Protein AF-A0A1G7PM39-F1 (afdb_monomer_lite)

Radius of gyration: 17.52 Å; chains: 1; bounding box: 46×34×51 Å

Structure (mmCIF, N/CA/C/O backbone):
data_AF-A0A1G7PM39-F1
#
_entry.id   AF-A0A1G7PM39-F1
#
loop_
_atom_site.group_PDB
_atom_site.id
_atom_site.type_symbol
_atom_site.label_atom_id
_atom_site.label_alt_id
_atom_site.label_comp_id
_atom_site.label_asym_id
_atom_site.label_entity_id
_atom_site.label_seq_id
_atom_site.pdbx_PDB_ins_code
_atom_site.Cartn_x
_atom_site.Cartn_y
_atom_site.Cartn_z
_atom_site.occupancy
_atom_site.B_iso_or_equiv
_atom_site.auth_seq_id
_atom_site.auth_comp_id
_atom_site.auth_asym_id
_atom_site.auth_atom_id
_atom_site.pdbx_PDB_model_num
ATOM 1 N N . MET A 1 1 ? -19.193 -0.402 28.524 1.00 51.69 1 MET A N 1
ATOM 2 C CA . MET A 1 1 ? -18.373 -0.137 27.328 1.00 51.69 1 MET A CA 1
ATOM 3 C C . MET A 1 1 ? -17.819 -1.476 26.889 1.00 51.69 1 MET A C 1
ATOM 5 O O . MET A 1 1 ? -17.245 -2.178 27.717 1.00 51.69 1 MET A O 1
ATOM 9 N N . ASP A 1 2 ? -18.184 -1.892 25.680 1.00 61.62 2 ASP A N 1
ATOM 10 C CA . ASP A 1 2 ? -18.004 -3.248 25.164 1.00 61.62 2 ASP A CA 1
ATOM 11 C C . ASP A 1 2 ? -16.536 -3.555 24.878 1.00 61.62 2 ASP A C 1
ATOM 13 O O . ASP A 1 2 ? -15.972 -3.057 23.909 1.00 61.62 2 ASP A O 1
ATOM 17 N N . LYS A 1 3 ? -15.946 -4.455 25.674 1.00 72.19 3 LYS A N 1
ATOM 18 C CA . LYS A 1 3 ? -14.583 -4.982 25.465 1.00 72.19 3 LYS A CA 1
ATOM 19 C C . LYS A 1 3 ? -14.362 -5.550 24.056 1.00 72.19 3 LYS A C 1
ATOM 21 O O . LYS A 1 3 ? -13.228 -5.660 23.608 1.00 72.19 3 LYS A O 1
ATOM 26 N N . HIS A 1 4 ? -15.443 -5.936 23.380 1.00 75.69 4 HIS A N 1
ATOM 27 C CA . HIS A 1 4 ? -15.416 -6.424 22.009 1.00 75.69 4 HIS A CA 1
ATOM 28 C C . HIS A 1 4 ? -15.080 -5.313 21.002 1.00 75.69 4 HIS A C 1
ATOM 30 O O . HIS A 1 4 ? -14.222 -5.515 20.149 1.00 75.69 4 HIS A O 1
ATOM 36 N N . ASN A 1 5 ? -15.661 -4.120 21.155 1.00 73.38 5 ASN A N 1
ATOM 37 C CA . ASN A 1 5 ? -15.370 -2.987 20.272 1.00 73.38 5 AS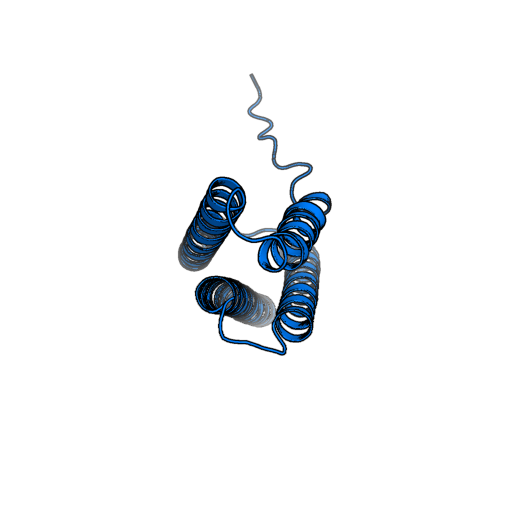N A CA 1
ATOM 38 C C . ASN A 1 5 ? -13.952 -2.451 20.484 1.00 73.38 5 ASN A C 1
ATOM 40 O O . ASN A 1 5 ? -13.276 -2.134 19.511 1.00 73.38 5 ASN A O 1
ATOM 44 N N . ASP A 1 6 ? -13.471 -2.424 21.730 1.00 77.75 6 ASP A N 1
ATOM 45 C CA . ASP A 1 6 ? -12.085 -2.035 22.024 1.00 77.75 6 ASP A CA 1
ATOM 46 C C . ASP A 1 6 ? -11.080 -3.012 21.383 1.00 77.75 6 ASP A C 1
ATOM 48 O O . ASP A 1 6 ? -10.033 -2.599 20.886 1.00 77.75 6 ASP A O 1
ATOM 52 N N . SER A 1 7 ? -11.419 -4.306 21.328 1.00 85.81 7 SER A N 1
ATOM 53 C CA . SER A 1 7 ? -10.602 -5.321 20.652 1.00 85.81 7 SER A CA 1
ATOM 54 C C . SER A 1 7 ? -10.571 -5.131 19.133 1.00 85.81 7 SER A C 1
ATOM 56 O O . SER A 1 7 ? -9.511 -5.278 18.531 1.00 85.81 7 SER A O 1
ATOM 58 N N . LEU A 1 8 ? -11.708 -4.811 18.509 1.00 86.81 8 LEU A N 1
ATOM 59 C CA . LEU A 1 8 ? -11.794 -4.598 17.059 1.00 86.81 8 LEU A CA 1
ATOM 60 C C . LEU A 1 8 ? -11.090 -3.304 16.628 1.00 86.81 8 LEU A C 1
ATOM 62 O O . LEU A 1 8 ? -10.436 -3.277 15.589 1.00 86.81 8 LEU A O 1
ATOM 66 N N . LEU A 1 9 ? -11.139 -2.258 17.458 1.00 85.88 9 LEU A N 1
ATOM 67 C CA . LEU A 1 9 ? -10.365 -1.032 17.242 1.00 85.88 9 LEU A CA 1
ATOM 68 C C . LEU A 1 9 ? -8.852 -1.283 17.299 1.00 85.88 9 LEU A C 1
ATOM 70 O O . LEU A 1 9 ? -8.113 -0.717 16.498 1.00 85.88 9 LEU A O 1
ATOM 74 N N . GLY A 1 10 ? -8.389 -2.147 18.208 1.00 87.56 10 GLY A N 1
ATOM 75 C CA . GLY A 1 10 ? -6.985 -2.563 18.254 1.00 87.56 10 GLY A CA 1
ATOM 76 C C . GLY A 1 10 ? -6.547 -3.286 16.977 1.00 87.56 10 GLY A C 1
ATOM 77 O O . GLY A 1 10 ? -5.509 -2.952 16.412 1.00 87.56 10 GLY A O 1
ATOM 78 N N . ILE A 1 11 ? -7.379 -4.206 16.477 1.00 91.00 11 ILE A N 1
ATOM 79 C CA . ILE A 1 11 ? -7.124 -4.920 15.215 1.00 91.00 11 ILE A CA 1
ATOM 80 C C . ILE A 1 11 ? -7.067 -3.935 14.043 1.00 91.00 11 ILE A C 1
ATOM 82 O O . ILE A 1 11 ? -6.132 -3.982 13.249 1.00 91.00 11 ILE A O 1
ATOM 86 N N . ARG A 1 12 ? -8.003 -2.979 13.965 1.00 91.06 12 ARG A N 1
ATOM 87 C CA . ARG A 1 12 ? -7.974 -1.925 12.940 1.00 91.06 12 ARG A CA 1
ATOM 88 C C . ARG A 1 12 ? -6.645 -1.171 12.936 1.00 91.06 12 ARG A C 1
ATOM 90 O O . ARG A 1 12 ? -6.066 -0.953 11.876 1.00 91.06 12 ARG A O 1
ATOM 97 N N . GLN A 1 13 ? -6.165 -0.759 14.108 1.00 91.44 13 GLN A N 1
ATOM 98 C CA . GLN A 1 13 ? -4.891 -0.044 14.229 1.00 91.44 13 GLN A CA 1
ATOM 99 C C . GLN A 1 13 ? -3.718 -0.872 13.713 1.00 91.44 13 GLN A C 1
ATOM 101 O O . GLN A 1 13 ? -2.877 -0.348 12.986 1.00 91.44 13 GLN A O 1
ATOM 106 N N . GLU A 1 14 ? -3.684 -2.159 14.046 1.00 93.75 14 GLU A N 1
ATOM 107 C CA . GLU A 1 14 ? -2.660 -3.078 13.559 1.00 93.75 14 GLU A CA 1
ATOM 108 C C . GLU A 1 14 ? -2.704 -3.221 12.030 1.00 93.75 14 GLU A C 1
ATOM 110 O O . GLU A 1 14 ? -1.663 -3.128 11.381 1.00 93.75 14 GLU A O 1
ATOM 115 N N . LEU A 1 15 ? -3.896 -3.334 11.436 1.00 93.00 15 LEU A N 1
ATOM 116 C CA . LEU A 1 15 ? -4.058 -3.409 9.982 1.00 93.00 15 LEU A CA 1
ATOM 117 C C . LEU A 1 15 ? -3.540 -2.155 9.271 1.00 93.00 15 LEU A C 1
ATOM 119 O O . LEU A 1 15 ? -2.779 -2.268 8.312 1.00 93.00 15 LEU A O 1
ATOM 123 N N . TYR A 1 16 ? -3.868 -0.958 9.760 1.00 93.00 16 TYR A N 1
ATOM 124 C CA . TYR A 1 16 ? -3.344 0.283 9.178 1.00 93.00 16 TYR A CA 1
ATOM 125 C C . TYR A 1 16 ? -1.822 0.414 9.335 1.00 93.00 16 TYR A C 1
ATOM 127 O O . TYR A 1 16 ? -1.149 0.890 8.419 1.00 93.00 16 TYR A O 1
ATOM 135 N N . LEU A 1 17 ? -1.253 -0.032 10.459 1.00 93.44 17 LEU A N 1
ATOM 136 C CA . LEU A 1 17 ? 0.202 -0.076 10.638 1.00 93.44 17 LEU A CA 1
ATOM 137 C C . LEU A 1 17 ? 0.867 -1.065 9.671 1.00 93.44 17 LEU A C 1
ATOM 139 O O . LEU A 1 17 ? 1.914 -0.750 9.103 1.00 93.44 17 LEU A O 1
ATOM 143 N N . ASN A 1 18 ? 0.250 -2.224 9.438 1.00 93.94 18 ASN A N 1
ATOM 144 C CA . ASN A 1 18 ? 0.723 -3.203 8.460 1.00 93.94 18 ASN A CA 1
ATOM 145 C C . ASN A 1 18 ? 0.651 -2.642 7.035 1.00 93.94 18 ASN A C 1
ATOM 147 O O . ASN A 1 18 ? 1.609 -2.780 6.272 1.00 93.94 18 ASN A O 1
ATOM 151 N N . LEU A 1 19 ? -0.428 -1.929 6.699 1.00 92.69 19 LEU A N 1
ATOM 152 C CA . LEU A 1 19 ? -0.588 -1.261 5.408 1.00 92.69 19 LEU A CA 1
ATOM 153 C C . LEU A 1 19 ? 0.501 -0.198 5.188 1.00 92.69 19 LEU A C 1
ATOM 155 O O . LEU A 1 19 ? 1.125 -0.141 4.128 1.00 92.69 19 LEU A O 1
ATOM 159 N N . LEU A 1 20 ? 0.809 0.591 6.221 1.00 92.81 20 LEU A N 1
ATOM 160 C CA . LEU A 1 20 ? 1.920 1.544 6.210 1.00 92.81 20 LEU A CA 1
ATOM 161 C C . LEU A 1 20 ? 3.281 0.857 6.044 1.00 92.81 20 LEU A C 1
ATOM 163 O O . LEU A 1 20 ? 4.130 1.337 5.289 1.00 92.81 20 LEU A O 1
ATOM 167 N N . GLY A 1 21 ? 3.500 -0.273 6.718 1.00 92.81 21 GLY A N 1
ATOM 168 C CA . GLY A 1 21 ? 4.697 -1.095 6.533 1.00 92.81 21 GLY A CA 1
ATOM 169 C C . GLY A 1 21 ? 4.837 -1.599 5.095 1.00 92.81 21 GLY A C 1
ATOM 170 O O . GLY A 1 21 ? 5.932 -1.549 4.525 1.00 92.81 21 GLY A O 1
ATOM 171 N N . CYS A 1 22 ? 3.724 -1.999 4.477 1.00 92.56 22 CYS A N 1
ATOM 172 C CA . CYS A 1 22 ? 3.681 -2.407 3.078 1.00 92.56 22 CYS A CA 1
ATOM 173 C C . CYS A 1 22 ? 4.037 -1.238 2.144 1.00 92.56 22 CYS A C 1
ATOM 175 O O . CYS A 1 22 ? 4.928 -1.385 1.306 1.00 92.56 22 CYS A O 1
ATOM 177 N N . ALA A 1 23 ? 3.446 -0.053 2.347 1.00 90.06 23 ALA A N 1
ATOM 178 C CA . ALA A 1 23 ? 3.767 1.153 1.572 1.00 90.06 23 ALA A CA 1
ATOM 179 C C . ALA A 1 23 ? 5.263 1.509 1.646 1.00 90.06 23 ALA A C 1
ATOM 181 O O . ALA A 1 23 ? 5.916 1.737 0.627 1.00 90.06 23 ALA A O 1
ATOM 182 N N . LYS A 1 24 ? 5.836 1.516 2.857 1.00 92.94 24 LYS A N 1
ATOM 183 C CA . LYS A 1 24 ? 7.262 1.815 3.087 1.00 92.94 24 LYS A CA 1
ATOM 184 C C . LYS A 1 24 ? 8.178 0.774 2.430 1.00 92.94 24 LYS A C 1
ATOM 186 O O . LYS A 1 24 ? 9.224 1.130 1.877 1.00 92.94 24 LYS A O 1
ATOM 191 N N . SER A 1 25 ? 7.776 -0.496 2.444 1.00 92.12 25 SER A N 1
ATOM 192 C CA . SER A 1 25 ? 8.506 -1.584 1.780 1.00 92.12 25 SER A CA 1
ATOM 193 C C . SER A 1 25 ? 8.471 -1.441 0.258 1.00 92.12 25 SER A C 1
ATOM 195 O O . SER A 1 25 ? 9.521 -1.523 -0.377 1.00 92.12 25 SER A O 1
ATOM 197 N N . GLN A 1 26 ? 7.307 -1.135 -0.325 1.00 88.06 26 GLN A N 1
ATOM 198 C CA . GLN A 1 26 ? 7.174 -0.868 -1.762 1.00 88.06 26 GLN A CA 1
ATOM 199 C C . GLN A 1 26 ? 8.009 0.348 -2.184 1.00 88.06 26 GLN A C 1
ATOM 201 O O . GLN A 1 26 ? 8.744 0.277 -3.167 1.00 88.06 26 GLN A O 1
ATOM 206 N N . TYR A 1 27 ? 7.985 1.434 -1.406 1.00 88.94 27 TYR A N 1
ATOM 207 C CA . TYR A 1 27 ? 8.819 2.614 -1.653 1.00 88.94 27 TYR A CA 1
ATOM 208 C C . TYR A 1 27 ? 10.319 2.285 -1.643 1.00 88.94 27 TYR A C 1
ATOM 210 O O . TYR A 1 27 ? 11.070 2.703 -2.527 1.00 88.94 27 TYR A O 1
ATOM 218 N N . THR A 1 28 ? 10.771 1.496 -0.668 1.00 89.94 28 THR A N 1
ATOM 219 C CA . THR A 1 28 ? 12.175 1.059 -0.581 1.00 89.94 28 THR A CA 1
ATOM 220 C C . THR A 1 28 ? 12.560 0.161 -1.759 1.00 89.94 28 THR A C 1
ATOM 222 O O . THR A 1 28 ? 13.651 0.292 -2.322 1.00 89.94 28 THR A O 1
ATOM 225 N N . LEU A 1 29 ? 11.656 -0.732 -2.164 1.00 87.50 29 LEU A N 1
ATOM 226 C CA . LEU A 1 29 ? 11.850 -1.621 -3.304 1.00 87.50 29 LEU A CA 1
ATOM 227 C C . LEU A 1 29 ? 11.986 -0.825 -4.612 1.00 87.50 29 LEU A C 1
ATOM 229 O O . LEU A 1 29 ? 12.891 -1.090 -5.399 1.00 87.50 29 LEU A O 1
ATOM 233 N N . ILE A 1 30 ? 11.165 0.211 -4.800 1.00 84.44 30 ILE A N 1
ATOM 234 C CA . ILE A 1 30 ? 11.236 1.105 -5.964 1.00 84.44 30 ILE A CA 1
ATOM 235 C C . ILE A 1 30 ? 12.549 1.897 -5.992 1.00 84.44 30 ILE A C 1
ATOM 237 O O . ILE A 1 30 ? 13.192 2.004 -7.035 1.00 84.44 30 ILE A O 1
ATOM 241 N N . ASN A 1 31 ? 13.013 2.376 -4.837 1.00 84.31 31 ASN A N 1
ATOM 242 C CA . ASN A 1 31 ? 14.311 3.049 -4.715 1.00 84.31 31 ASN A CA 1
ATOM 243 C C . ASN A 1 31 ? 15.517 2.137 -4.999 1.00 84.31 31 ASN A C 1
ATOM 245 O O . ASN A 1 31 ? 16.611 2.630 -5.267 1.00 84.31 31 ASN A O 1
ATOM 249 N N . SER A 1 32 ? 15.338 0.816 -4.932 1.00 83.06 32 SER A N 1
ATOM 250 C CA . SER A 1 32 ? 16.397 -0.181 -5.128 1.00 83.06 32 SER A CA 1
ATOM 251 C C . SER A 1 32 ? 16.258 -0.975 -6.434 1.00 83.06 32 SER A C 1
ATOM 253 O O . SER A 1 32 ? 16.921 -2.004 -6.590 1.00 83.06 32 SER A O 1
ATOM 255 N N . LEU A 1 33 ? 15.464 -0.470 -7.395 1.00 71.69 33 LEU A N 1
ATOM 256 C CA . LEU A 1 33 ? 15.136 -1.126 -8.673 1.00 71.69 33 LEU A CA 1
ATOM 257 C C . LEU A 1 33 ? 16.352 -1.713 -9.408 1.00 71.69 33 LEU A C 1
ATOM 259 O O . LEU A 1 33 ? 16.271 -2.783 -9.997 1.00 71.69 33 LEU A O 1
ATOM 263 N N . SER A 1 34 ? 17.494 -1.024 -9.369 1.00 64.06 34 SER A N 1
ATOM 264 C CA . SER A 1 34 ? 18.708 -1.418 -10.092 1.00 64.06 34 SER A CA 1
ATOM 265 C C . SER A 1 34 ? 19.437 -2.631 -9.505 1.00 64.06 34 SER A C 1
ATOM 267 O O . SER A 1 34 ? 20.329 -3.170 -10.157 1.00 64.06 34 SER A O 1
ATOM 269 N N . SER A 1 35 ? 19.111 -3.031 -8.274 1.00 63.59 35 SER A N 1
ATOM 270 C CA . SER A 1 35 ? 19.929 -3.955 -7.476 1.00 63.59 35 SER A CA 1
ATOM 271 C C . SER A 1 35 ? 19.200 -5.236 -7.065 1.00 63.59 35 SER A C 1
ATOM 273 O O . SER A 1 35 ? 19.828 -6.119 -6.484 1.00 63.59 35 SER A O 1
ATOM 275 N N . ASN A 1 36 ? 17.895 -5.352 -7.333 1.00 67.19 36 ASN A N 1
ATOM 276 C CA . ASN A 1 36 ? 17.093 -6.489 -6.891 1.00 67.19 36 ASN A CA 1
ATOM 277 C C . ASN A 1 36 ? 16.676 -7.384 -8.070 1.00 67.19 36 ASN A C 1
ATOM 279 O O . ASN A 1 36 ? 15.710 -7.101 -8.770 1.00 67.19 36 ASN A O 1
ATOM 283 N N . GLU A 1 37 ? 17.376 -8.507 -8.256 1.00 70.62 37 GLU A N 1
ATOM 284 C CA . GLU A 1 37 ? 17.054 -9.512 -9.287 1.00 70.62 37 GLU A CA 1
ATOM 285 C C . GLU A 1 37 ? 15.669 -10.160 -9.099 1.00 70.62 37 GLU A C 1
ATOM 287 O O . GLU A 1 37 ? 15.126 -10.730 -10.042 1.00 70.62 37 GLU A O 1
ATOM 292 N N . LYS A 1 38 ? 15.082 -10.055 -7.899 1.00 80.50 38 LYS A N 1
ATOM 293 C CA . LYS A 1 38 ? 13.747 -10.566 -7.552 1.00 80.50 38 LYS A CA 1
ATOM 294 C C . LYS A 1 38 ? 12.698 -9.460 -7.434 1.00 80.50 38 LYS A C 1
ATOM 296 O O . LYS A 1 38 ? 11.649 -9.680 -6.835 1.00 80.50 38 LYS A O 1
ATOM 301 N N . TYR A 1 39 ? 12.967 -8.281 -7.999 1.00 80.94 39 TYR A N 1
ATOM 302 C CA . TYR A 1 39 ? 12.080 -7.120 -7.915 1.00 80.94 39 TYR A CA 1
ATOM 303 C C . TYR A 1 39 ? 10.615 -7.464 -8.228 1.00 80.94 39 TYR A C 1
ATOM 305 O O . TYR A 1 39 ? 9.734 -7.143 -7.435 1.00 80.94 39 TYR A O 1
ATOM 313 N N . GLU A 1 40 ? 10.36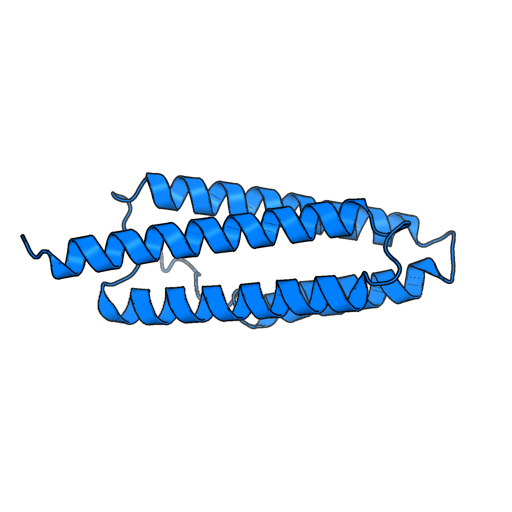4 -8.157 -9.344 1.00 78.06 40 GLU A N 1
ATOM 314 C CA . GLU A 1 40 ? 9.009 -8.518 -9.786 1.00 78.06 40 GLU A CA 1
ATOM 315 C C . GLU A 1 40 ? 8.272 -9.399 -8.762 1.00 78.06 40 GLU A C 1
ATOM 317 O O . GLU A 1 40 ? 7.111 -9.145 -8.443 1.00 78.06 40 GLU A O 1
ATOM 322 N N . GLU A 1 41 ? 8.958 -10.409 -8.219 1.00 85.06 41 GLU A N 1
ATOM 323 C CA . GLU A 1 41 ? 8.410 -11.344 -7.231 1.00 85.06 41 GLU A CA 1
ATOM 324 C C . GLU A 1 41 ? 8.083 -10.607 -5.926 1.00 85.06 41 GLU A C 1
ATOM 326 O O . GLU A 1 41 ? 6.950 -10.660 -5.451 1.00 85.06 41 GLU A O 1
ATOM 331 N N . THR A 1 42 ? 9.034 -9.824 -5.403 1.00 86.00 42 THR A N 1
ATOM 332 C CA . THR A 1 42 ? 8.844 -9.064 -4.158 1.00 86.00 42 THR A CA 1
ATOM 333 C C . THR A 1 42 ? 7.763 -7.992 -4.297 1.00 86.00 42 THR A C 1
ATOM 335 O O . THR A 1 42 ? 6.971 -7.796 -3.378 1.00 86.00 42 THR A O 1
ATOM 338 N N . PHE A 1 43 ? 7.690 -7.301 -5.439 1.00 85.19 43 PHE A N 1
ATOM 339 C CA . PHE A 1 43 ? 6.645 -6.306 -5.671 1.00 85.19 43 PHE A CA 1
ATOM 340 C C . PHE A 1 43 ? 5.268 -6.971 -5.725 1.00 85.19 43 PHE A C 1
ATOM 342 O O . PHE A 1 43 ? 4.342 -6.503 -5.070 1.00 85.19 43 PHE A O 1
ATOM 349 N N . SER A 1 44 ? 5.143 -8.096 -6.440 1.00 84.50 44 SER A N 1
ATOM 350 C CA . SER A 1 44 ? 3.886 -8.844 -6.511 1.00 84.50 44 SER A CA 1
ATOM 351 C C . SER A 1 44 ? 3.440 -9.369 -5.145 1.00 84.50 44 SER A C 1
ATOM 353 O O . SER A 1 44 ? 2.245 -9.343 -4.854 1.00 84.50 44 SER A O 1
ATOM 355 N N . GLU A 1 45 ? 4.363 -9.844 -4.307 1.00 89.38 45 GLU A N 1
ATOM 356 C CA . GLU A 1 45 ? 4.059 -10.277 -2.938 1.00 89.38 45 GLU A CA 1
ATOM 357 C C . GLU A 1 45 ? 3.540 -9.119 -2.083 1.00 89.38 45 GLU A C 1
ATOM 359 O O . GLU A 1 45 ? 2.503 -9.257 -1.434 1.00 89.38 45 GLU A O 1
ATOM 364 N N . LEU A 1 46 ? 4.213 -7.965 -2.126 1.00 89.38 46 LEU A N 1
ATOM 365 C CA . LEU A 1 46 ? 3.780 -6.767 -1.406 1.00 89.38 46 LEU A CA 1
ATOM 366 C C . LEU A 1 46 ? 2.420 -6.264 -1.908 1.00 89.38 46 LEU A C 1
ATOM 368 O O . LEU A 1 46 ? 1.577 -5.890 -1.103 1.00 89.38 46 LEU A O 1
ATOM 372 N N . SER A 1 47 ? 2.162 -6.288 -3.217 1.00 87.19 47 SER A N 1
ATOM 373 C CA . SER A 1 47 ? 0.846 -5.932 -3.763 1.00 87.19 47 SER A CA 1
ATOM 374 C C . SER A 1 47 ? -0.258 -6.880 -3.294 1.00 87.19 47 SER A C 1
ATOM 376 O O . SER A 1 47 ? -1.335 -6.424 -2.925 1.00 87.19 47 SER A O 1
ATOM 378 N N . ASN A 1 48 ? 0.006 -8.187 -3.235 1.00 88.94 48 ASN A N 1
ATOM 379 C CA . ASN A 1 48 ? -0.969 -9.144 -2.710 1.00 88.94 48 ASN A CA 1
ATOM 380 C C . ASN A 1 48 ? -1.237 -8.925 -1.212 1.00 88.94 48 ASN A C 1
ATOM 382 O O . ASN A 1 48 ? -2.383 -9.017 -0.779 1.00 88.94 48 ASN A O 1
ATOM 386 N N . GLN A 1 49 ? -0.197 -8.628 -0.425 1.00 91.69 49 GLN A N 1
ATOM 387 C CA . GLN A 1 49 ? -0.342 -8.303 0.998 1.00 91.69 49 GLN A CA 1
ATOM 388 C C . GLN A 1 49 ? -1.148 -7.021 1.203 1.00 91.69 49 GLN A C 1
ATOM 390 O O . GLN A 1 49 ? -2.023 -6.980 2.063 1.00 91.69 49 GLN A O 1
ATOM 395 N N . TRP A 1 50 ? -0.890 -5.994 0.392 1.00 92.44 50 TRP A N 1
ATOM 396 C CA . TRP A 1 50 ? -1.669 -4.761 0.387 1.00 92.44 50 TRP A CA 1
ATOM 397 C C . TRP A 1 50 ? -3.157 -5.042 0.171 1.00 92.44 50 TRP A C 1
ATOM 399 O O . TRP A 1 50 ? -3.982 -4.641 0.989 1.00 92.44 50 TRP A O 1
ATOM 409 N N . ASP A 1 51 ? -3.492 -5.783 -0.889 1.00 89.75 51 ASP A N 1
ATOM 410 C CA . ASP A 1 51 ? -4.878 -6.113 -1.223 1.00 89.75 51 ASP A CA 1
ATOM 411 C C . ASP A 1 51 ? -5.556 -6.913 -0.102 1.00 89.75 51 ASP A C 1
ATOM 413 O O . ASP A 1 51 ? -6.714 -6.662 0.228 1.00 89.75 51 ASP A O 1
ATOM 417 N N . GLN A 1 52 ? -4.843 -7.859 0.517 1.00 92.25 52 GLN A N 1
ATOM 418 C CA . GLN A 1 52 ? -5.348 -8.619 1.665 1.00 92.25 52 GLN A CA 1
ATOM 419 C C . GLN A 1 52 ? -5.684 -7.707 2.847 1.00 92.25 52 GLN A C 1
ATOM 421 O O . GLN A 1 52 ? -6.798 -7.774 3.361 1.00 92.25 52 GLN A O 1
ATOM 426 N N . ILE A 1 53 ? -4.766 -6.815 3.227 1.00 91.69 53 ILE A N 1
ATOM 427 C CA . ILE A 1 53 ? -4.974 -5.888 4.344 1.00 91.69 53 ILE A CA 1
ATOM 428 C C . ILE A 1 53 ? -6.135 -4.931 4.048 1.00 91.69 53 ILE A C 1
ATOM 430 O O . ILE A 1 53 ? -6.949 -4.675 4.933 1.00 91.69 53 ILE A O 1
ATOM 434 N N . CYS A 1 54 ? -6.254 -4.427 2.815 1.00 91.19 54 CYS A N 1
ATOM 435 C CA . CYS A 1 54 ? -7.387 -3.591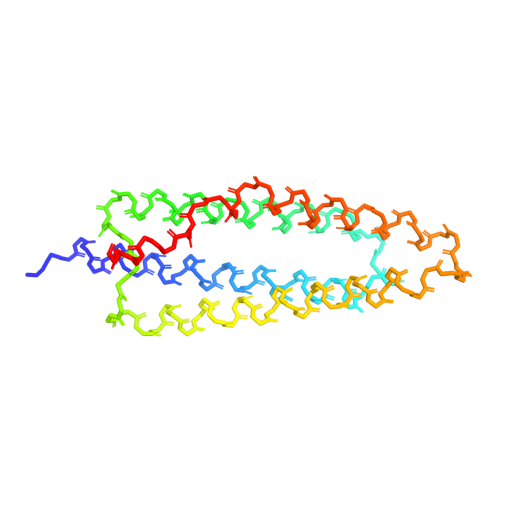 2.415 1.00 91.19 54 CYS A CA 1
ATOM 436 C C . CYS A 1 54 ? -8.725 -4.325 2.570 1.00 91.19 54 CYS A C 1
ATOM 438 O O . CYS A 1 54 ? -9.643 -3.763 3.162 1.00 91.19 54 CYS A O 1
ATOM 440 N N . ASN A 1 55 ? -8.818 -5.582 2.124 1.00 91.56 55 ASN A N 1
ATOM 441 C CA . ASN A 1 55 ? -10.037 -6.378 2.299 1.00 91.56 55 ASN A CA 1
ATOM 442 C C . ASN A 1 55 ? -10.361 -6.609 3.787 1.00 91.56 55 ASN A C 1
ATOM 444 O O . ASN A 1 55 ? -11.515 -6.505 4.187 1.00 91.56 55 ASN A O 1
ATOM 448 N N . GLU A 1 56 ? -9.355 -6.877 4.626 1.00 92.12 56 GLU A N 1
ATOM 449 C CA . GLU A 1 56 ? -9.558 -7.048 6.071 1.00 92.12 56 GLU A CA 1
ATOM 450 C C . GLU A 1 56 ? -10.041 -5.757 6.751 1.00 92.12 56 GLU A C 1
ATOM 452 O O . GLU A 1 56 ? -10.894 -5.807 7.639 1.00 92.12 56 GLU A O 1
ATOM 457 N N . ILE A 1 57 ? -9.535 -4.592 6.325 1.00 89.56 57 ILE A N 1
ATOM 458 C CA . ILE A 1 57 ? -10.017 -3.286 6.797 1.00 89.56 57 ILE A CA 1
ATOM 459 C C . ILE A 1 57 ? -11.465 -3.065 6.354 1.00 89.56 57 ILE A C 1
ATOM 461 O O . ILE A 1 57 ? -12.285 -2.664 7.178 1.00 89.56 57 ILE A O 1
ATOM 465 N N . GLU A 1 58 ? -11.802 -3.359 5.096 1.00 90.69 58 GLU A N 1
ATOM 466 C CA . GLU A 1 58 ? -13.173 -3.243 4.589 1.00 90.69 58 GLU A CA 1
ATOM 467 C C . GLU A 1 58 ? -14.141 -4.132 5.382 1.00 90.69 58 GLU A C 1
ATOM 469 O O . GLU A 1 58 ? -15.170 -3.646 5.861 1.00 90.69 58 GLU A O 1
ATOM 474 N N . ASP A 1 59 ? -13.796 -5.402 5.601 1.00 90.19 59 ASP A N 1
ATOM 475 C CA . ASP A 1 59 ? -14.595 -6.343 6.394 1.00 90.19 59 ASP A CA 1
ATOM 476 C C . ASP A 1 59 ? -14.779 -5.869 7.844 1.00 90.19 59 ASP A C 1
ATOM 478 O O . ASP A 1 59 ? -15.831 -6.080 8.462 1.00 90.19 59 ASP A O 1
ATOM 482 N N . LEU A 1 60 ? -13.763 -5.222 8.413 1.00 90.19 60 LEU A N 1
ATOM 483 C CA . LEU A 1 60 ? -13.811 -4.679 9.765 1.00 90.19 60 LEU A CA 1
ATOM 484 C C . LEU A 1 60 ? -14.667 -3.404 9.824 1.00 90.19 60 LEU A C 1
ATOM 486 O O . LEU A 1 60 ? -15.478 -3.245 10.740 1.00 90.19 60 LEU A O 1
ATOM 490 N N . ASP A 1 61 ? -14.583 -2.544 8.813 1.00 88.69 61 ASP A N 1
ATOM 491 C CA . ASP A 1 61 ? -15.437 -1.366 8.654 1.00 88.69 61 ASP A CA 1
ATOM 492 C C . ASP A 1 61 ? -16.915 -1.744 8.491 1.00 88.69 61 ASP A C 1
ATOM 494 O O . ASP A 1 61 ? -17.788 -1.043 9.007 1.00 88.69 61 ASP A O 1
ATOM 498 N N . HIS A 1 62 ? -17.221 -2.891 7.877 1.00 88.88 62 HIS A N 1
ATOM 499 C CA . HIS A 1 62 ? -18.588 -3.422 7.819 1.00 88.88 62 HIS A CA 1
ATOM 500 C C . HIS A 1 62 ? -19.114 -3.860 9.197 1.00 88.88 62 HIS A C 1
ATOM 502 O O . HIS A 1 62 ? -20.322 -3.814 9.439 1.00 88.88 62 HIS A O 1
ATOM 508 N N . GLN A 1 63 ? -18.231 -4.267 10.114 1.00 87.75 63 GLN A N 1
ATOM 509 C CA . GLN A 1 63 ? -18.604 -4.740 11.452 1.00 87.75 63 GLN A CA 1
ATOM 510 C C . GLN A 1 63 ? -18.774 -3.605 12.465 1.00 87.75 63 GLN A C 1
ATOM 512 O O . GLN A 1 63 ? -19.721 -3.630 13.253 1.00 87.75 63 GLN A O 1
ATOM 517 N N . ILE A 1 64 ? -17.873 -2.616 12.465 1.00 87.12 64 ILE A N 1
ATOM 518 C CA . ILE A 1 64 ? -17.858 -1.548 13.485 1.00 87.12 64 ILE A CA 1
ATOM 519 C C . ILE A 1 64 ? -18.122 -0.138 12.929 1.00 87.12 64 ILE A C 1
ATOM 521 O O . ILE A 1 64 ? -18.180 0.828 13.698 1.00 87.12 64 ILE A O 1
ATOM 525 N N . GLY A 1 65 ? -18.349 -0.020 11.619 1.00 86.62 65 GLY A N 1
ATOM 526 C CA . GLY A 1 65 ? -18.507 1.243 10.895 1.00 86.62 65 GLY A CA 1
ATOM 527 C C . GLY A 1 65 ? -17.159 1.867 10.515 1.00 86.62 65 GLY A C 1
ATOM 528 O O . GLY A 1 65 ? -16.144 1.479 11.081 1.00 86.62 65 GLY A O 1
ATOM 529 N N . PRO A 1 66 ? -17.122 2.848 9.601 1.00 85.50 66 PRO A N 1
ATOM 530 C CA . PRO A 1 66 ? -15.876 3.449 9.116 1.00 85.50 66 PRO A CA 1
ATOM 531 C C . PRO A 1 66 ? -15.104 4.198 10.214 1.00 85.50 66 PRO A C 1
ATOM 533 O O . PRO A 1 66 ? -15.648 4.503 11.283 1.00 85.50 66 PRO A O 1
ATOM 536 N N . VAL A 1 67 ? -13.840 4.530 9.926 1.00 83.88 67 VAL A N 1
ATOM 537 C CA . VAL A 1 67 ? -12.997 5.392 10.774 1.00 83.88 67 VAL A CA 1
ATOM 538 C C . VAL A 1 67 ? -13.710 6.714 11.064 1.00 83.88 67 VAL A C 1
ATOM 540 O O . VAL A 1 67 ? -14.172 7.406 10.155 1.00 83.88 67 VAL A O 1
ATOM 543 N N . LYS A 1 68 ? -13.800 7.080 12.344 1.00 84.00 68 LYS A N 1
ATOM 544 C CA . LYS A 1 68 ? -14.417 8.338 12.788 1.00 84.00 68 LYS A CA 1
ATOM 545 C C . LYS A 1 68 ? -13.368 9.428 12.980 1.00 84.00 68 LYS A C 1
ATOM 547 O O . LYS A 1 68 ? -12.228 9.145 13.323 1.00 84.00 68 LYS A O 1
ATOM 552 N N . GLU A 1 69 ? -13.780 10.693 12.897 1.00 75.50 69 GLU A N 1
ATOM 553 C CA . GLU A 1 69 ? -12.894 11.854 13.120 1.00 75.50 69 GLU A CA 1
ATOM 554 C C . GLU A 1 69 ? -12.185 11.844 14.488 1.00 75.50 69 GLU A C 1
ATOM 556 O O . GLU A 1 69 ? -11.085 12.374 14.634 1.00 75.50 69 GLU A O 1
ATOM 561 N N . ALA A 1 70 ? -12.792 11.213 15.498 1.00 78.38 70 ALA A N 1
ATOM 562 C CA . ALA A 1 70 ? -12.196 11.059 16.823 1.00 78.38 70 ALA A CA 1
ATOM 563 C C . ALA A 1 70 ? -10.993 10.090 16.848 1.00 78.38 70 ALA A C 1
ATOM 565 O O . ALA A 1 70 ? -10.202 10.124 17.790 1.00 78.38 70 ALA A O 1
ATOM 566 N N . GLU A 1 71 ? -10.823 9.244 15.827 1.00 82.56 71 GLU A N 1
ATOM 567 C CA . GLU A 1 71 ? -9.722 8.284 15.683 1.00 82.56 71 GLU A CA 1
ATOM 568 C C . GLU A 1 71 ? -8.485 8.961 15.053 1.00 82.56 71 GLU A C 1
ATOM 570 O O . GLU A 1 71 ? -7.924 8.499 14.060 1.00 82.56 71 GLU A O 1
ATOM 575 N N . THR A 1 72 ? -8.034 10.074 15.643 1.00 86.00 72 THR A N 1
ATOM 576 C CA . THR A 1 72 ? -6.955 10.938 15.111 1.00 86.00 72 THR A CA 1
ATOM 577 C C . THR A 1 72 ? -5.643 10.203 14.837 1.00 86.00 72 THR A C 1
ATOM 579 O O . THR A 1 72 ? -4.917 10.557 13.909 1.00 86.00 72 THR A O 1
ATOM 582 N N . PHE A 1 73 ? -5.348 9.158 15.609 1.00 88.19 73 PHE A N 1
ATOM 583 C CA . PHE A 1 73 ? -4.188 8.297 15.393 1.00 88.19 73 PHE A CA 1
ATOM 584 C C . PHE A 1 73 ? -4.248 7.558 14.047 1.00 88.19 73 PHE A C 1
ATOM 586 O O . PHE A 1 73 ? -3.264 7.551 13.312 1.00 88.19 73 PHE A O 1
ATOM 593 N N . LEU A 1 74 ? -5.406 6.989 13.695 1.00 87.75 74 LEU A N 1
ATOM 594 C CA . LEU A 1 74 ? -5.589 6.298 12.416 1.00 87.75 74 LEU A CA 1
ATOM 595 C C . LEU A 1 74 ? -5.511 7.270 11.246 1.00 87.75 74 LEU A C 1
ATOM 597 O O . LEU A 1 74 ? -4.863 6.969 10.251 1.00 87.75 74 LEU A O 1
ATOM 601 N N . ILE A 1 75 ? -6.095 8.460 11.398 1.00 88.38 75 ILE A N 1
ATOM 602 C CA . ILE A 1 75 ? -5.987 9.532 10.401 1.00 88.38 75 ILE A CA 1
ATOM 603 C C . ILE A 1 75 ? -4.512 9.899 10.171 1.00 88.38 75 ILE A C 1
ATOM 605 O O . ILE A 1 75 ? -4.090 10.070 9.030 1.00 88.38 75 ILE A O 1
ATOM 609 N N . GLY A 1 76 ? -3.707 9.963 11.238 1.00 87.94 76 GLY A N 1
ATOM 610 C CA . GLY A 1 76 ? -2.258 10.154 11.141 1.00 87.94 76 GLY A CA 1
ATOM 611 C C . GLY A 1 76 ? -1.573 9.073 10.301 1.00 87.94 76 GLY A C 1
ATOM 612 O O . GLY A 1 76 ? -0.829 9.401 9.380 1.00 87.94 76 GLY A O 1
ATOM 613 N N . ILE A 1 77 ? -1.883 7.797 10.554 1.00 90.00 77 ILE A N 1
ATOM 614 C CA . ILE A 1 77 ? -1.340 6.676 9.771 1.00 90.00 77 ILE A CA 1
ATOM 615 C C . ILE A 1 77 ? -1.785 6.754 8.305 1.00 90.00 77 ILE A C 1
ATOM 617 O O . ILE A 1 77 ? -0.966 6.578 7.407 1.00 90.00 77 ILE A O 1
ATOM 621 N N . MET A 1 78 ? -3.060 7.048 8.042 1.00 88.38 78 MET A N 1
ATOM 622 C CA . MET A 1 78 ? -3.582 7.194 6.679 1.00 88.38 78 MET A CA 1
ATOM 623 C C . MET A 1 78 ? -2.863 8.310 5.914 1.00 88.38 78 MET A C 1
ATOM 625 O O . MET A 1 78 ? -2.536 8.131 4.742 1.00 88.38 78 MET A O 1
ATOM 629 N N . ASN A 1 79 ? -2.553 9.427 6.575 1.00 89.19 79 ASN A N 1
ATOM 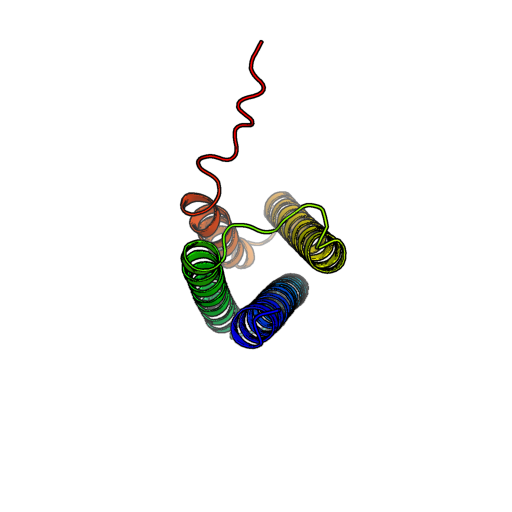630 C CA . ASN A 1 79 ? -1.757 10.498 5.978 1.00 89.19 79 ASN A CA 1
ATOM 631 C C . ASN A 1 79 ? -0.333 10.033 5.642 1.00 89.19 79 ASN A C 1
ATOM 633 O O . ASN A 1 79 ? 0.122 10.270 4.526 1.00 89.19 79 ASN A O 1
ATOM 637 N N . GLU A 1 80 ? 0.344 9.307 6.541 1.00 91.38 80 GLU A N 1
ATOM 638 C CA . GLU A 1 80 ? 1.668 8.734 6.242 1.00 91.38 80 GLU A CA 1
ATOM 639 C C . GLU A 1 80 ? 1.627 7.756 5.057 1.00 91.38 80 GLU A C 1
ATOM 641 O O . GLU A 1 80 ? 2.545 7.728 4.233 1.00 91.38 80 GLU A O 1
ATOM 646 N N . ILE A 1 81 ? 0.563 6.953 4.952 1.00 89.31 81 ILE A N 1
ATOM 647 C CA . ILE A 1 81 ? 0.351 6.054 3.814 1.00 89.31 81 ILE A CA 1
ATOM 648 C C . ILE A 1 81 ? 0.214 6.867 2.525 1.00 89.31 81 ILE A C 1
ATOM 650 O O . ILE A 1 81 ? 0.892 6.565 1.544 1.00 89.31 81 ILE A O 1
ATOM 654 N N . MET A 1 82 ? -0.614 7.916 2.523 1.00 88.12 82 MET A N 1
ATOM 655 C CA . MET A 1 82 ? -0.787 8.789 1.358 1.00 88.12 82 MET A CA 1
ATOM 656 C C . MET A 1 82 ? 0.524 9.460 0.939 1.00 88.12 82 MET A C 1
ATOM 658 O O . MET A 1 82 ? 0.830 9.509 -0.251 1.00 88.12 82 MET A O 1
ATOM 662 N N . GLU A 1 83 ? 1.331 9.929 1.890 1.00 89.50 83 GLU A N 1
ATOM 663 C CA . GLU A 1 83 ? 2.652 10.503 1.609 1.00 89.50 83 GLU A CA 1
ATOM 664 C C . GLU A 1 83 ? 3.613 9.476 0.993 1.00 89.50 83 GLU A C 1
ATOM 666 O O . GLU A 1 83 ? 4.335 9.790 0.038 1.00 89.50 83 GLU A O 1
ATOM 671 N N . CYS A 1 84 ? 3.600 8.232 1.486 1.00 87.56 84 CYS A N 1
ATOM 672 C CA . CYS A 1 84 ? 4.379 7.141 0.899 1.00 87.56 84 CYS A CA 1
ATOM 673 C C . CYS A 1 84 ? 3.922 6.843 -0.533 1.00 87.56 84 CYS A C 1
ATOM 675 O O . CYS A 1 84 ? 4.757 6.757 -1.432 1.00 87.56 84 CYS A O 1
ATOM 677 N N . LEU A 1 85 ? 2.611 6.737 -0.768 1.00 87.38 85 LEU A N 1
ATOM 678 C CA . LEU A 1 85 ? 2.053 6.494 -2.099 1.00 87.38 85 LEU A CA 1
ATOM 679 C C . LEU A 1 85 ? 2.375 7.636 -3.066 1.00 87.38 85 LEU A C 1
ATOM 681 O O . LEU A 1 85 ? 2.757 7.370 -4.201 1.00 87.38 85 LEU A O 1
ATOM 685 N N . HIS A 1 86 ? 2.300 8.889 -2.618 1.00 87.44 86 HIS A N 1
ATOM 686 C CA . HIS A 1 86 ? 2.680 10.043 -3.430 1.00 87.44 86 HIS A CA 1
ATOM 687 C C . HIS A 1 86 ? 4.172 10.026 -3.788 1.00 87.44 86 HIS A C 1
ATOM 689 O O . HIS A 1 86 ? 4.554 10.341 -4.915 1.00 87.44 86 HIS A O 1
ATOM 695 N N . SER A 1 87 ? 5.024 9.619 -2.844 1.00 88.62 87 SER A N 1
ATOM 696 C CA . SER A 1 87 ? 6.464 9.475 -3.080 1.00 88.62 87 SER A CA 1
ATOM 697 C C . SER A 1 87 ? 6.766 8.350 -4.070 1.00 88.62 87 SER A C 1
ATOM 699 O O . SER A 1 87 ? 7.619 8.517 -4.941 1.00 88.62 87 SER A O 1
ATOM 701 N N . ILE A 1 88 ? 6.034 7.235 -3.974 1.00 85.38 88 ILE A N 1
ATOM 702 C CA . ILE A 1 88 ? 6.077 6.141 -4.947 1.00 85.38 88 ILE A CA 1
ATOM 703 C C . ILE A 1 88 ? 5.675 6.651 -6.335 1.00 85.38 88 ILE A C 1
ATOM 705 O O . ILE A 1 88 ? 6.461 6.507 -7.266 1.00 85.38 88 ILE A O 1
ATOM 709 N N . ASP A 1 89 ? 4.505 7.282 -6.477 1.00 83.56 89 ASP A N 1
ATOM 710 C CA . ASP A 1 89 ? 4.006 7.781 -7.767 1.00 83.56 89 ASP A CA 1
ATOM 711 C C . ASP A 1 89 ? 4.999 8.754 -8.407 1.00 83.56 89 ASP A C 1
ATOM 713 O O . ASP A 1 89 ? 5.394 8.577 -9.559 1.00 83.56 89 ASP A O 1
ATOM 717 N N . LYS A 1 90 ? 5.507 9.718 -7.631 1.00 85.81 90 LYS A N 1
ATOM 718 C CA . LYS A 1 90 ? 6.538 10.649 -8.098 1.00 85.81 90 LYS A CA 1
ATOM 719 C C . LYS A 1 90 ? 7.770 9.917 -8.625 1.00 85.81 90 LYS A C 1
ATOM 721 O O . LYS A 1 90 ? 8.285 10.264 -9.683 1.00 85.81 90 LYS A O 1
ATOM 726 N N . GLN A 1 91 ? 8.240 8.902 -7.910 1.00 84.25 91 GLN A N 1
ATOM 727 C CA . GLN A 1 91 ? 9.427 8.168 -8.320 1.00 84.25 91 GLN A CA 1
ATOM 728 C C . GLN A 1 91 ? 9.190 7.340 -9.581 1.00 84.25 91 GLN A C 1
ATOM 730 O O . GLN A 1 91 ? 10.057 7.287 -10.449 1.00 84.25 91 GLN A O 1
ATOM 735 N N . ILE A 1 92 ? 8.005 6.751 -9.722 1.00 80.94 92 ILE A N 1
ATOM 736 C CA . ILE A 1 92 ? 7.586 6.081 -10.955 1.00 80.94 92 ILE A CA 1
ATOM 737 C C . ILE A 1 92 ? 7.582 7.080 -12.114 1.00 80.94 92 ILE A C 1
ATOM 739 O O . ILE A 1 92 ? 8.127 6.779 -13.173 1.00 80.94 92 ILE A O 1
ATOM 743 N N . GLN A 1 93 ? 7.033 8.279 -11.914 1.00 80.75 93 GLN A N 1
ATOM 744 C CA . GLN A 1 93 ? 7.025 9.340 -12.924 1.00 80.75 93 GLN A CA 1
ATOM 745 C C . GLN A 1 93 ? 8.443 9.793 -13.303 1.00 80.75 93 GLN A C 1
ATOM 747 O O . GLN A 1 93 ? 8.732 9.936 -14.490 1.00 80.75 93 GLN A O 1
ATOM 752 N N . ASP A 1 94 ? 9.354 9.946 -12.339 1.00 82.56 94 ASP A N 1
ATOM 753 C CA . ASP A 1 94 ? 10.761 10.293 -12.594 1.00 82.56 94 ASP A CA 1
ATOM 754 C C . ASP A 1 94 ? 11.482 9.186 -13.389 1.00 82.56 94 ASP A C 1
ATOM 756 O O . ASP A 1 94 ? 12.241 9.441 -14.333 1.00 82.56 94 ASP A O 1
ATOM 760 N N . ILE A 1 95 ? 11.209 7.929 -13.044 1.00 76.31 95 ILE A N 1
ATOM 761 C CA . ILE A 1 95 ? 11.727 6.740 -13.720 1.00 76.31 95 ILE A CA 1
ATOM 762 C C . ILE A 1 95 ? 11.201 6.667 -15.169 1.00 76.31 95 ILE A C 1
ATOM 764 O O . ILE A 1 95 ? 11.978 6.455 -16.100 1.00 76.31 95 ILE A O 1
ATOM 768 N N . VAL A 1 96 ? 9.903 6.894 -15.388 1.00 72.06 96 VAL A N 1
ATOM 769 C CA . VAL A 1 96 ? 9.281 6.917 -16.724 1.00 72.06 96 VAL A CA 1
ATOM 770 C C . VAL A 1 96 ? 9.775 8.112 -17.546 1.00 72.06 96 VAL A C 1
ATOM 772 O O . VAL A 1 96 ? 10.071 7.968 -18.730 1.00 72.06 96 VAL A O 1
ATOM 775 N N . GLY A 1 97 ? 9.926 9.284 -16.928 1.00 69.44 97 GLY A N 1
ATOM 776 C CA . GLY A 1 97 ? 10.442 10.492 -17.575 1.00 69.44 97 GLY A CA 1
ATOM 777 C C . GLY A 1 97 ? 11.911 10.380 -17.997 1.00 69.44 97 GLY A C 1
ATOM 778 O O . GLY A 1 97 ? 12.313 10.978 -18.995 1.00 69.44 97 GLY A O 1
ATOM 779 N N . SER A 1 98 ? 12.708 9.576 -17.285 1.00 67.06 98 SER A N 1
ATOM 780 C CA . SER A 1 98 ? 14.117 9.295 -17.607 1.00 67.06 98 SER A CA 1
ATOM 781 C C . SER A 1 98 ? 14.322 8.099 -18.553 1.00 67.06 98 SER A C 1
ATOM 783 O O . SER A 1 98 ? 15.427 7.902 -19.064 1.00 67.06 98 SER A O 1
ATOM 785 N N . ALA A 1 99 ? 13.259 7.350 -18.875 1.00 55.56 99 ALA A N 1
ATOM 786 C CA . ALA A 1 99 ? 13.263 6.125 -19.687 1.00 55.56 99 ALA A CA 1
ATOM 787 C C . ALA A 1 99 ? 13.686 6.295 -21.163 1.00 55.56 99 ALA A C 1
ATOM 789 O O . ALA A 1 99 ? 13.745 5.321 -21.913 1.00 55.56 99 ALA A O 1
ATOM 790 N N . GLY A 1 100 ? 14.031 7.510 -21.598 1.00 55.38 100 GLY A N 1
ATOM 791 C CA . GLY A 1 100 ? 14.579 7.762 -22.932 1.00 55.38 100 GLY A CA 1
ATOM 792 C C . GLY A 1 100 ? 15.957 7.136 -23.191 1.00 55.38 100 GLY A C 1
ATOM 793 O O . GLY A 1 100 ? 16.392 7.148 -24.342 1.00 55.38 100 GLY A O 1
ATOM 794 N N . HIS A 1 101 ? 16.649 6.600 -22.171 1.00 52.03 101 HIS A N 1
ATOM 795 C CA . HIS A 1 101 ? 18.063 6.223 -22.296 1.00 52.03 101 HIS A CA 1
ATOM 796 C C . HIS A 1 101 ? 18.400 4.716 -22.212 1.00 52.03 101 HIS A C 1
ATOM 798 O O . HIS A 1 101 ? 19.478 4.356 -22.683 1.00 52.03 101 HIS A O 1
ATOM 804 N N . ASP A 1 102 ? 17.525 3.826 -21.711 1.00 58.06 102 ASP A N 1
ATOM 805 C CA . ASP A 1 102 ? 17.901 2.417 -21.455 1.00 58.06 102 ASP A CA 1
ATOM 806 C C . ASP A 1 102 ? 16.773 1.384 -21.694 1.00 58.06 102 ASP A C 1
ATOM 808 O O . ASP A 1 102 ? 15.828 1.247 -20.918 1.00 58.06 102 ASP A O 1
ATOM 812 N N . LEU A 1 103 ? 16.894 0.587 -22.764 1.00 52.09 103 LEU A N 1
ATOM 813 C CA . LEU A 1 103 ? 15.860 -0.349 -23.252 1.00 52.09 103 LEU A CA 1
ATOM 814 C C . LEU A 1 103 ? 15.504 -1.497 -22.289 1.00 52.09 103 LEU A C 1
ATOM 816 O O . LEU A 1 103 ? 14.399 -2.033 -22.372 1.00 52.09 103 LEU A O 1
ATOM 820 N N . LYS A 1 104 ? 16.416 -1.903 -21.396 1.00 54.94 104 LYS A N 1
ATOM 821 C CA . LYS A 1 104 ? 16.149 -2.968 -20.410 1.00 54.94 104 LYS A CA 1
ATOM 822 C C . LYS A 1 104 ? 15.311 -2.447 -19.239 1.00 54.94 104 LYS A C 1
ATOM 824 O O . LYS A 1 104 ? 14.415 -3.147 -18.784 1.00 54.94 104 LYS A O 1
ATOM 829 N N . ILE A 1 105 ? 15.550 -1.201 -18.830 1.00 57.66 105 ILE A N 1
ATOM 830 C CA . ILE A 1 105 ? 14.831 -0.543 -17.735 1.00 57.66 105 ILE A CA 1
ATOM 831 C C . ILE A 1 105 ? 13.370 -0.295 -18.152 1.00 57.66 105 ILE A C 1
ATOM 833 O O . ILE A 1 105 ? 12.457 -0.527 -17.371 1.00 57.66 105 ILE A O 1
ATOM 837 N N . VAL A 1 106 ? 13.120 0.026 -19.425 1.00 58.16 106 VAL A N 1
ATOM 838 C CA . VAL A 1 106 ? 11.768 0.264 -19.974 1.00 58.16 106 VAL A CA 1
ATOM 839 C C . VAL A 1 106 ? 10.785 -0.898 -19.744 1.00 58.16 106 VAL A C 1
ATOM 841 O O . VAL A 1 106 ? 9.591 -0.658 -19.554 1.00 58.16 106 VAL A O 1
ATOM 844 N N . LYS A 1 107 ? 11.246 -2.160 -19.751 1.00 60.59 107 LYS A N 1
ATOM 845 C CA . LYS A 1 107 ? 10.363 -3.323 -19.544 1.00 60.59 107 LYS A CA 1
ATOM 846 C C . LYS A 1 107 ? 9.874 -3.404 -18.094 1.00 60.59 107 LYS A C 1
ATOM 848 O O . LYS A 1 107 ? 8.668 -3.505 -17.872 1.00 60.59 107 LYS A O 1
ATOM 853 N N . ASP A 1 108 ? 10.797 -3.304 -17.143 1.00 62.44 108 ASP A N 1
ATOM 854 C CA . ASP A 1 108 ? 10.504 -3.392 -15.708 1.00 62.44 108 ASP A CA 1
ATOM 855 C C . ASP A 1 108 ? 9.680 -2.169 -15.255 1.00 62.44 108 ASP A C 1
ATOM 857 O O . ASP A 1 108 ? 8.757 -2.280 -14.451 1.00 62.44 108 ASP A O 1
ATOM 861 N N . GLN A 1 109 ? 9.921 -1.009 -15.874 1.00 67.25 109 GLN A N 1
ATOM 862 C CA . GLN A 1 109 ? 9.160 0.228 -15.672 1.00 67.25 109 GLN A CA 1
ATOM 863 C C . GLN A 1 109 ? 7.713 0.146 -16.152 1.00 67.25 109 GLN A C 1
ATOM 865 O O . GLN A 1 109 ? 6.804 0.586 -15.452 1.00 67.25 109 GLN A O 1
ATOM 870 N N . ARG A 1 110 ? 7.479 -0.401 -17.352 1.00 65.81 110 ARG A N 1
ATOM 871 C CA . ARG A 1 110 ? 6.123 -0.537 -17.895 1.00 65.81 110 ARG A CA 1
ATOM 872 C C . ARG A 1 110 ? 5.271 -1.447 -17.017 1.00 65.81 110 ARG A C 1
ATOM 874 O O . ARG A 1 110 ? 4.122 -1.124 -16.749 1.00 65.81 110 ARG A O 1
ATOM 881 N N . MET A 1 111 ? 5.856 -2.538 -16.527 1.00 68.44 111 MET A N 1
ATOM 882 C CA . MET A 1 111 ? 5.191 -3.421 -15.574 1.00 68.44 111 MET A CA 1
ATOM 883 C C . MET A 1 111 ? 4.883 -2.706 -14.255 1.00 68.44 111 MET A C 1
ATOM 885 O O . MET A 1 111 ? 3.803 -2.895 -13.709 1.00 68.44 111 MET A O 1
ATOM 889 N N . LEU A 1 112 ? 5.795 -1.865 -13.764 1.00 68.44 112 LEU A N 1
ATOM 890 C CA . LEU A 1 112 ? 5.587 -1.073 -12.553 1.00 68.44 112 LEU A CA 1
ATOM 891 C C . LEU A 1 112 ? 4.387 -0.128 -12.709 1.00 68.44 112 LEU A C 1
ATOM 893 O O . LEU A 1 112 ? 3.491 -0.124 -11.872 1.00 68.44 112 LEU A O 1
ATOM 897 N N . VAL A 1 113 ? 4.329 0.609 -13.819 1.00 69.00 113 VAL A N 1
ATOM 898 C CA . VAL A 1 113 ? 3.193 1.471 -14.179 1.00 69.00 113 VAL A CA 1
ATOM 899 C C . VAL A 1 113 ? 1.902 0.652 -14.270 1.00 69.00 113 VAL A C 1
ATOM 901 O O . VAL A 1 113 ? 0.896 1.025 -13.671 1.00 69.00 113 VAL A O 1
ATOM 904 N N . ASP A 1 114 ? 1.927 -0.489 -14.960 1.00 70.12 114 ASP A N 1
ATOM 905 C CA . ASP A 1 114 ? 0.750 -1.346 -15.128 1.00 70.12 114 ASP A CA 1
ATOM 906 C C . ASP A 1 114 ? 0.272 -1.948 -13.794 1.00 70.12 114 ASP A C 1
ATOM 908 O O . ASP A 1 114 ? -0.932 -2.046 -13.564 1.00 70.12 114 ASP A O 1
ATOM 912 N N . ALA A 1 115 ? 1.184 -2.309 -12.890 1.00 66.25 115 ALA A N 1
ATOM 913 C CA . ALA A 1 115 ? 0.850 -2.845 -11.574 1.00 66.25 115 ALA A CA 1
ATOM 914 C C . ALA A 1 115 ? 0.357 -1.747 -10.617 1.00 66.25 115 ALA A C 1
ATOM 916 O O . ALA A 1 115 ? -0.651 -1.932 -9.937 1.00 66.25 115 ALA A O 1
ATOM 917 N N . TYR A 1 116 ? 1.001 -0.578 -10.618 1.00 68.00 116 TYR A N 1
ATOM 918 C CA . TYR A 1 116 ? 0.637 0.557 -9.770 1.00 68.00 116 TYR A CA 1
ATOM 919 C C . TYR A 1 116 ? -0.717 1.166 -10.170 1.00 68.00 116 TYR A C 1
ATOM 921 O O . TYR A 1 116 ? -1.615 1.313 -9.342 1.00 68.00 116 TYR A O 1
ATOM 929 N N . TYR A 1 117 ? -0.931 1.435 -11.462 1.00 65.44 117 TYR A N 1
ATOM 930 C CA . TYR A 1 117 ? -2.225 1.923 -11.957 1.00 65.44 117 TYR A CA 1
ATOM 931 C C . TYR A 1 117 ? -3.268 0.804 -12.117 1.00 65.44 117 TYR A C 1
ATOM 933 O O . TYR A 1 117 ? -4.468 1.085 -12.178 1.00 65.44 117 TYR A O 1
ATOM 941 N N . GLY A 1 118 ? -2.840 -0.460 -12.148 1.00 61.72 118 GLY A N 1
ATOM 942 C CA . GLY A 1 118 ? -3.705 -1.634 -12.027 1.00 61.72 118 GLY A CA 1
ATOM 943 C C . GLY A 1 118 ? -4.306 -1.780 -10.627 1.00 61.72 118 GLY A C 1
ATOM 944 O O . GLY A 1 118 ? -5.504 -2.048 -10.521 1.00 61.72 118 GLY A O 1
ATOM 945 N N . MET A 1 119 ? -3.526 -1.511 -9.570 1.00 54.78 119 MET A N 1
ATOM 946 C CA . MET A 1 119 ? -4.006 -1.430 -8.178 1.00 54.78 119 MET A CA 1
ATOM 947 C C . MET A 1 119 ? -5.034 -0.303 -7.989 1.00 54.78 119 MET A C 1
ATOM 949 O O . MET A 1 119 ? -6.051 -0.490 -7.323 1.00 54.78 119 MET A O 1
ATOM 953 N N . GLY A 1 120 ? -4.841 0.846 -8.648 1.00 47.91 120 GLY A N 1
ATOM 954 C CA . GLY A 1 120 ? -5.740 2.004 -8.537 1.00 47.91 120 GLY A CA 1
ATOM 955 C C . GLY A 1 120 ? -7.180 1.786 -9.034 1.00 47.91 120 GLY A C 1
ATOM 956 O O . GLY A 1 120 ? -8.057 2.587 -8.720 1.00 47.91 120 GLY A O 1
ATOM 957 N N . ARG A 1 121 ? -7.470 0.708 -9.782 1.00 47.81 121 ARG A N 1
ATOM 958 C CA . ARG A 1 121 ? -8.816 0.450 -10.335 1.00 47.81 121 ARG A CA 1
ATOM 959 C C . ARG A 1 121 ? -9.806 -0.190 -9.360 1.00 47.81 121 ARG A C 1
ATOM 961 O O . ARG A 1 121 ? -10.981 -0.268 -9.705 1.00 47.81 121 ARG A O 1
ATOM 968 N N . LYS A 1 122 ? -9.371 -0.645 -8.181 1.00 47.47 122 LYS A N 1
ATOM 969 C CA . LYS A 1 122 ? -10.274 -1.230 -7.170 1.00 47.47 122 LYS A CA 1
ATOM 970 C C . LYS A 1 122 ? -10.559 -0.338 -5.957 1.00 47.47 122 LYS A C 1
ATOM 972 O O . LYS A 1 122 ? -11.464 -0.674 -5.212 1.00 47.47 122 LYS A O 1
ATOM 977 N N . GLY A 1 123 ? -9.860 0.789 -5.785 1.00 45.44 123 GLY A N 1
ATOM 978 C CA . GLY A 1 123 ? -9.955 1.605 -4.561 1.00 45.44 123 GLY A CA 1
ATOM 979 C C . GLY A 1 123 ? -10.262 3.095 -4.744 1.00 45.44 123 GLY A C 1
ATOM 980 O O . GLY A 1 123 ? -10.266 3.825 -3.761 1.00 45.44 123 GLY A O 1
ATOM 981 N N . LEU A 1 124 ? -10.497 3.578 -5.970 1.00 41.78 124 LEU A N 1
ATOM 982 C CA . LEU A 1 124 ? -10.754 5.005 -6.243 1.00 41.78 124 LEU A CA 1
ATOM 983 C C . LEU A 1 124 ? -12.143 5.293 -6.823 1.00 41.78 124 LEU A C 1
ATOM 985 O O . LEU A 1 124 ? -12.336 6.336 -7.445 1.00 41.78 124 LEU A O 1
ATOM 989 N N . ASP A 1 125 ? -13.118 4.409 -6.606 1.00 42.09 125 ASP A N 1
ATOM 990 C CA . ASP A 1 125 ? -14.511 4.728 -6.914 1.00 42.09 125 ASP A CA 1
ATOM 991 C C . ASP A 1 125 ? -15.310 4.939 -5.620 1.00 42.09 125 ASP A C 1
ATOM 993 O O . ASP A 1 125 ? -15.388 4.068 -4.759 1.00 42.09 125 ASP A O 1
ATOM 997 N N . SER A 1 126 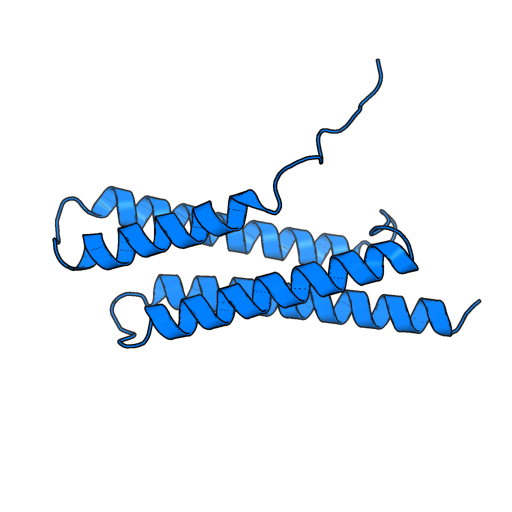? -15.911 6.127 -5.517 1.00 41.28 126 SER A N 1
ATOM 998 C CA . SER A 1 126 ? -16.872 6.558 -4.491 1.00 41.28 126 SER A CA 1
ATOM 999 C C . SER A 1 126 ? -16.359 7.046 -3.119 1.00 41.28 126 SER A C 1
ATOM 1001 O O . SER A 1 126 ? -16.914 6.702 -2.078 1.00 41.28 126 SER A O 1
ATOM 1003 N N . MET A 1 127 ? -15.431 8.007 -3.106 1.00 40.50 127 MET A N 1
ATOM 1004 C CA . MET A 1 127 ? -15.448 9.083 -2.092 1.00 40.50 127 MET A CA 1
ATOM 1005 C C . MET A 1 127 ? -15.581 10.455 -2.769 1.00 40.50 127 MET A C 1
ATOM 1007 O O . MET A 1 127 ? -14.869 11.412 -2.472 1.00 40.50 127 MET A O 1
ATOM 1011 N N . TYR A 1 128 ? -16.528 10.572 -3.704 1.00 43.50 128 TYR A N 1
ATOM 1012 C CA . TYR A 1 128 ? -17.092 11.886 -3.990 1.00 43.50 128 TYR A CA 1
ATOM 1013 C C . TYR A 1 128 ? -17.968 12.266 -2.801 1.00 43.50 128 TYR A C 1
ATOM 1015 O O . TYR A 1 128 ? -19.050 11.720 -2.599 1.00 43.50 128 TYR A O 1
ATOM 1023 N N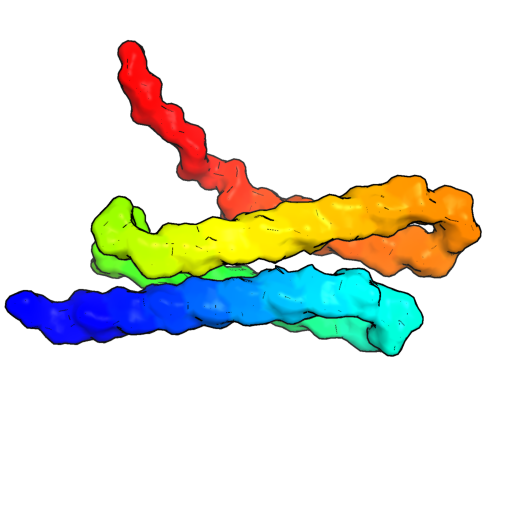 . PHE A 1 129 ? -17.432 13.181 -1.998 1.00 41.91 129 PHE A N 1
ATOM 1024 C CA . PHE A 1 129 ? -18.154 13.994 -1.038 1.00 41.91 129 PHE A CA 1
ATOM 1025 C C . PHE A 1 129 ? -19.463 14.494 -1.666 1.00 41.91 129 PHE A C 1
ATOM 1027 O O . PHE A 1 129 ? -19.459 15.401 -2.497 1.00 41.91 129 PHE A O 1
ATOM 1034 N N . ASP A 1 130 ? -20.586 13.905 -1.254 1.00 38.00 130 ASP A N 1
ATOM 1035 C CA . ASP A 1 130 ? -21.914 14.496 -1.407 1.00 38.00 130 ASP A CA 1
ATOM 1036 C C . ASP A 1 130 ? -22.031 15.644 -0.388 1.00 38.00 130 ASP A C 1
ATOM 1038 O O . ASP A 1 130 ? -22.703 15.551 0.642 1.00 38.00 130 ASP A O 1
ATOM 1042 N N . GLU A 1 131 ? -21.298 16.733 -0.639 1.00 38.16 131 GLU A N 1
ATOM 1043 C CA . GLU A 1 131 ? -21.622 18.028 -0.049 1.00 38.16 131 GLU A CA 1
ATOM 1044 C C . GLU A 1 131 ? -22.885 18.547 -0.741 1.00 38.16 131 GLU A C 1
ATOM 1046 O O . GLU A 1 131 ? -22.849 19.216 -1.776 1.00 38.16 131 GLU A O 1
ATOM 1051 N N . LYS A 1 132 ? -24.026 18.206 -0.139 1.00 46.59 132 LYS A N 1
ATOM 1052 C CA . LYS A 1 132 ? -25.332 18.790 -0.438 1.00 46.59 132 LYS A CA 1
ATOM 1053 C C . LYS A 1 132 ? -25.255 20.317 -0.475 1.00 46.59 132 LYS A C 1
ATOM 1055 O O . LYS A 1 132 ? -24.878 20.952 0.513 1.00 46.59 132 LYS A O 1
ATOM 1060 N N . LYS A 1 133 ? -25.744 20.892 -1.571 1.00 39.72 133 LYS A N 1
ATOM 1061 C CA . LYS A 1 133 ? -26.216 22.275 -1.652 1.00 39.72 133 LYS A CA 1
ATOM 1062 C C . LYS A 1 133 ? -27.641 22.302 -2.178 1.00 39.72 133 LYS A C 1
ATOM 1064 O O . LYS A 1 133 ? -27.935 21.499 -3.090 1.00 39.72 133 LYS A O 1
#

Foldseek 3Di:
DDPVVVVLVVVLLVLLVVLLVLLVQLLVLLVCVPPDPCSVVVNVVSLVSNVVSVVVNVVSCVVNNDDDPVPVVSVVSVVSSVVSLVSVVVSLVVLVVPVPPDPVSVVVSVVSVCSSVVSVPPPPPDPPPPPDD

Secondary structure (DSSP, 8-state):
--HHHHHHHHHHHHHHHHHHHHHHHHHHHHHTTTT-TTHHHHHHHHHHHHHHHHHHHHHHHHHH-SPPTT-HHHHHHHHHHHHHHHHHHHHHHHHHHHTTS-TTHHHHHHHHHHHHHHHTTTT-SS-------

Organism: NCBI:txid670482

pLDDT: mean 76.87, std 16.18, range [38.0, 93.94]

Sequence (133 aa):
MDKHNDSLLGIRQELYLNLLGCAKSQYTLINSLSSNEKYEETFSELSNQWDQICNEIEDLDHQIGPVKEAETFLIGIMNEIMECLHSIDKQIQDIVGSAGHDLKIVKDQRMLVDAYYGMGRKGLDSMYFDEKK